Protein AF-A0A073IQJ9-F1 (afdb_monomer_lite)

pLDDT: mean 80.87, std 11.5, range [55.84, 96.44]

Secondary structure (DSSP, 8-state):
-HHHHHHHHHHHHHTTSSS-SSSS-HHHHHHHHTSHHHHHHHHHHHHH-TT---TT--HHHHHHHHHHHHHHHHHHHHHHHHHHHT-

Organism: NCBI:txid1300350

InterPro domains:
  IPR000412 ABC-2 transporter [PR00164] (6-25)
  IPR000412 ABC-2 transporter [PR00164] (26-45)

Sequence (87 aa):
RTLWAVLNRPLFLISGIFFLIEPLPEQYRSLLLYNPLVHLLSIMRSGFYASYDAPYASPVYVFAFASVPTIFGLLLLYRYHKDILEL

Structure (mmCIF, N/CA/C/O backbone):
data_AF-A0A073IQJ9-F1
#
_entry.id   AF-A0A073IQJ9-F1
#
loop_
_atom_site.group_PDB
_atom_site.id
_atom_site.type_symbol
_atom_site.label_atom_id
_atom_site.label_alt_id
_atom_site.label_comp_id
_atom_site.label_asym_id
_atom_site.label_entity_id
_atom_site.label_seq_id
_atom_site.pdbx_PDB_ins_code
_atom_site.Cartn_x
_atom_site.Cartn_y
_atom_site.Cartn_z
_atom_site.occupancy
_atom_site.B_iso_or_equiv
_atom_site.auth_seq_id
_atom_site.auth_comp_id
_atom_site.auth_asym_id
_atom_site.auth_atom_id
_atom_site.pdbx_PDB_model_num
ATOM 1 N N . ARG A 1 1 ? 2.583 -14.656 20.972 1.00 55.84 1 ARG A N 1
ATOM 2 C CA . ARG A 1 1 ? 3.428 -13.548 20.449 1.00 55.84 1 ARG A CA 1
ATOM 3 C C . ARG A 1 1 ? 4.063 -13.850 19.076 1.00 55.84 1 ARG A C 1
ATOM 5 O O . ARG A 1 1 ? 4.376 -12.908 18.369 1.00 55.84 1 ARG A O 1
ATOM 12 N N . THR A 1 2 ? 4.203 -15.113 18.648 1.00 58.28 2 THR A N 1
ATOM 13 C CA . THR A 1 2 ? 4.941 -15.510 17.423 1.00 58.28 2 THR A CA 1
ATOM 14 C C . THR A 1 2 ? 4.120 -15.536 16.123 1.00 58.28 2 THR A C 1
ATOM 16 O O . THR A 1 2 ? 4.689 -15.348 15.055 1.00 58.28 2 THR A O 1
ATOM 19 N N . LEU A 1 3 ? 2.792 -15.696 16.185 1.00 61.06 3 LEU A N 1
ATOM 20 C CA . LEU A 1 3 ? 1.928 -15.765 14.989 1.00 61.06 3 LEU A CA 1
ATOM 21 C C . LEU A 1 3 ? 1.950 -14.476 14.151 1.00 61.06 3 LEU A C 1
ATOM 23 O O . LEU A 1 3 ? 2.002 -14.533 12.928 1.00 61.06 3 LEU A O 1
ATOM 27 N N . TRP A 1 4 ? 1.992 -13.313 14.806 1.00 61.03 4 TRP A N 1
ATOM 28 C CA . TRP A 1 4 ? 2.005 -12.009 14.133 1.00 61.03 4 TRP A CA 1
ATOM 29 C C . TRP A 1 4 ? 3.301 -11.780 13.336 1.00 61.03 4 TRP A C 1
ATOM 31 O O . TRP A 1 4 ? 3.278 -11.289 12.211 1.00 61.03 4 TRP A O 1
ATOM 41 N N . ALA A 1 5 ? 4.441 -12.222 13.878 1.00 61.28 5 ALA A N 1
ATOM 42 C CA . ALA A 1 5 ? 5.730 -12.158 13.189 1.00 61.28 5 ALA A CA 1
ATOM 43 C C . ALA A 1 5 ? 5.826 -13.156 12.019 1.00 61.28 5 ALA A C 1
ATOM 45 O O . ALA A 1 5 ? 6.473 -12.866 11.015 1.00 61.28 5 ALA A O 1
ATOM 46 N N . VAL A 1 6 ? 5.180 -14.321 12.133 1.00 64.00 6 VAL A N 1
ATOM 47 C CA . VAL A 1 6 ? 5.166 -15.350 11.082 1.00 64.00 6 VAL A CA 1
ATOM 48 C C . VAL A 1 6 ? 4.255 -14.957 9.918 1.00 64.00 6 VAL A C 1
ATOM 50 O O . VAL A 1 6 ? 4.614 -15.227 8.778 1.00 64.00 6 VAL A O 1
ATOM 53 N N . LEU A 1 7 ? 3.138 -14.268 10.174 1.00 62.62 7 LEU A N 1
ATOM 54 C CA . LEU A 1 7 ? 2.208 -13.815 9.130 1.00 62.62 7 LEU A CA 1
ATOM 55 C C . LEU A 1 7 ? 2.704 -12.580 8.362 1.00 62.62 7 LEU A C 1
ATOM 57 O O . LEU A 1 7 ? 2.505 -12.495 7.153 1.00 62.62 7 LEU A O 1
ATOM 61 N N . ASN A 1 8 ? 3.405 -11.650 9.017 1.00 64.88 8 ASN A N 1
ATOM 62 C CA . ASN A 1 8 ? 3.903 -10.447 8.337 1.00 64.88 8 ASN A CA 1
ATOM 63 C C . ASN A 1 8 ? 5.093 -10.714 7.401 1.00 64.88 8 ASN A C 1
ATOM 65 O O . ASN A 1 8 ? 5.275 -10.002 6.418 1.00 64.88 8 ASN A O 1
ATOM 69 N N . ARG A 1 9 ? 5.893 -11.755 7.657 1.00 61.16 9 ARG A N 1
ATOM 70 C CA . ARG A 1 9 ? 7.055 -12.118 6.822 1.00 61.16 9 ARG A CA 1
ATOM 71 C C . ARG A 1 9 ? 6.705 -12.486 5.365 1.00 61.16 9 ARG A C 1
ATOM 73 O O . ARG A 1 9 ? 7.324 -11.913 4.471 1.00 61.16 9 ARG A O 1
ATOM 80 N N . PRO A 1 10 ? 5.737 -13.378 5.075 1.00 59.75 10 P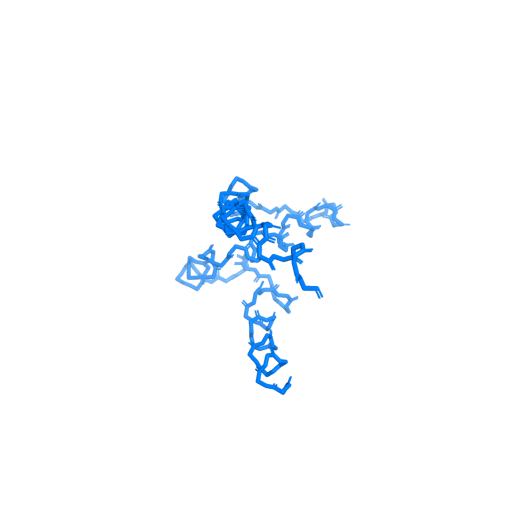RO A N 1
ATOM 81 C CA . PRO A 1 10 ? 5.317 -13.663 3.701 1.00 59.75 10 PRO A CA 1
ATOM 82 C C . PRO A 1 10 ? 4.621 -12.467 3.038 1.00 59.75 10 PRO A C 1
ATOM 84 O O . PRO A 1 10 ? 4.829 -12.232 1.852 1.00 59.75 10 PRO A O 1
ATOM 87 N N . LEU A 1 11 ? 3.885 -11.654 3.802 1.00 60.88 11 LEU A N 1
ATOM 88 C CA . LEU A 1 11 ? 3.312 -10.391 3.318 1.00 60.88 11 LEU A CA 1
ATOM 89 C C . LEU A 1 11 ? 4.400 -9.424 2.824 1.00 60.88 11 LEU A C 1
ATOM 91 O O . LEU A 1 11 ? 4.267 -8.855 1.742 1.00 60.88 11 LEU A O 1
ATOM 95 N N . PHE A 1 12 ? 5.516 -9.304 3.546 1.00 61.81 12 PHE A N 1
ATOM 96 C CA . PHE A 1 12 ? 6.682 -8.529 3.104 1.00 61.81 12 PHE A CA 1
ATOM 97 C C . PHE A 1 12 ? 7.321 -9.099 1.826 1.00 61.81 12 PHE A C 1
ATOM 99 O O . PHE A 1 12 ? 7.670 -8.346 0.919 1.00 61.81 12 PHE A O 1
ATOM 106 N N . LEU A 1 13 ? 7.442 -10.425 1.721 1.00 58.09 13 LEU A N 1
ATOM 107 C CA . LEU A 1 13 ? 8.047 -11.088 0.558 1.00 58.09 13 LEU A CA 1
ATOM 108 C C . LEU A 1 13 ? 7.223 -10.900 -0.729 1.00 58.09 13 LEU A C 1
ATOM 110 O O . LEU A 1 13 ? 7.799 -10.696 -1.796 1.00 58.09 13 LEU A O 1
ATOM 114 N N . ILE A 1 14 ? 5.891 -10.928 -0.628 1.00 61.69 14 ILE A N 1
ATOM 115 C CA . ILE A 1 14 ? 4.967 -10.853 -1.777 1.00 61.69 14 ILE A CA 1
ATOM 116 C C . ILE A 1 14 ? 4.734 -9.406 -2.246 1.00 61.69 14 ILE A C 1
ATOM 118 O O . ILE A 1 14 ? 4.333 -9.178 -3.383 1.00 61.69 14 ILE A O 1
ATOM 122 N N . SER A 1 15 ? 5.038 -8.406 -1.417 1.00 59.28 15 SER A N 1
ATOM 123 C CA . SER A 1 15 ? 4.746 -6.993 -1.708 1.00 59.28 15 SER A CA 1
ATOM 124 C C . SER A 1 15 ? 5.657 -6.343 -2.765 1.00 59.28 15 SER A C 1
ATOM 126 O O . SER A 1 15 ? 5.679 -5.125 -2.876 1.00 59.28 15 SER A O 1
ATOM 128 N N . GLY A 1 16 ? 6.428 -7.105 -3.548 1.00 59.91 16 GLY A N 1
ATOM 129 C CA . GLY A 1 16 ? 7.330 -6.535 -4.562 1.00 59.91 16 GLY A CA 1
ATOM 130 C C . GLY A 1 16 ? 8.579 -5.862 -3.973 1.00 59.91 16 GLY A C 1
ATOM 131 O O . GLY A 1 16 ? 9.235 -5.057 -4.631 1.00 59.91 16 GLY A O 1
ATOM 132 N N . ILE A 1 17 ? 8.950 -6.189 -2.728 1.00 68.88 17 ILE A N 1
ATOM 133 C CA . ILE A 1 17 ? 10.170 -5.664 -2.084 1.00 68.88 17 ILE A CA 1
ATOM 134 C C . ILE A 1 17 ? 11.433 -6.209 -2.762 1.00 68.88 17 ILE A C 1
ATOM 136 O O . ILE A 1 17 ? 12.390 -5.464 -2.952 1.00 68.88 17 ILE A O 1
ATOM 140 N N . PHE A 1 18 ? 11.422 -7.479 -3.172 1.00 68.19 18 PHE A N 1
ATOM 141 C CA . PHE A 1 18 ? 12.584 -8.145 -3.773 1.00 68.19 18 PHE A CA 1
ATOM 142 C C . PHE A 1 18 ? 12.642 -8.047 -5.301 1.00 68.19 18 PHE A C 1
ATOM 144 O O . PHE A 1 18 ? 13.690 -8.309 -5.882 1.00 68.19 18 PHE A O 1
ATOM 151 N N . PHE A 1 19 ? 11.538 -7.687 -5.958 1.00 70.88 19 PHE A N 1
ATOM 152 C CA . PHE A 1 19 ? 11.449 -7.668 -7.415 1.00 70.88 19 PHE A CA 1
ATOM 153 C C . PHE A 1 19 ? 10.571 -6.520 -7.918 1.00 70.88 19 PHE A C 1
ATOM 155 O O . PHE A 1 19 ? 9.686 -6.024 -7.224 1.00 70.88 19 PHE A O 1
ATOM 162 N N . LEU A 1 20 ? 10.854 -6.084 -9.140 1.00 75.38 20 LEU A N 1
ATOM 163 C CA . LEU A 1 20 ? 10.095 -5.064 -9.853 1.00 75.38 20 LEU A CA 1
ATOM 164 C C . LEU A 1 20 ? 8.872 -5.708 -10.515 1.00 75.38 20 LEU A C 1
ATOM 166 O O . LEU A 1 20 ? 8.967 -6.818 -11.042 1.00 75.38 20 LEU A O 1
ATOM 170 N N . ILE A 1 21 ? 7.729 -5.022 -10.490 1.00 78.88 21 ILE A N 1
ATOM 171 C CA . ILE A 1 21 ? 6.477 -5.511 -11.098 1.00 78.88 21 ILE A CA 1
ATOM 172 C C . ILE A 1 21 ? 6.347 -5.133 -12.577 1.00 78.88 21 ILE A C 1
ATOM 174 O O . ILE A 1 21 ? 5.540 -5.702 -13.313 1.00 78.88 21 ILE A O 1
ATOM 178 N N . GLU A 1 22 ? 7.170 -4.197 -13.029 1.00 80.12 22 GLU A N 1
ATOM 179 C CA . GLU A 1 22 ? 7.210 -3.674 -14.389 1.00 80.12 22 GLU A CA 1
ATOM 180 C C . GLU A 1 22 ? 7.646 -4.723 -15.426 1.00 80.12 22 GLU A C 1
ATOM 182 O O . GLU A 1 22 ? 6.977 -4.825 -16.452 1.00 80.12 22 GLU A O 1
ATOM 187 N N . PRO A 1 23 ? 8.688 -5.552 -15.201 1.00 84.12 23 PRO A N 1
ATOM 188 C CA . PRO A 1 23 ? 9.076 -6.584 -16.165 1.00 84.12 23 PRO A CA 1
ATOM 189 C C . PRO A 1 23 ? 8.178 -7.833 -16.131 1.00 84.12 23 PRO A C 1
ATOM 191 O O . PRO A 1 23 ? 8.319 -8.704 -16.986 1.00 84.12 23 PRO A O 1
ATOM 194 N N . LEU A 1 24 ? 7.268 -7.958 -15.156 1.00 83.50 24 LEU A N 1
ATOM 195 C CA . LEU A 1 24 ? 6.402 -9.133 -15.026 1.00 83.50 24 LEU A CA 1
ATOM 196 C C . LEU A 1 24 ? 5.326 -9.174 -16.130 1.00 83.50 24 LEU A C 1
ATOM 198 O O . LEU A 1 24 ? 4.813 -8.116 -16.506 1.00 83.50 24 LEU A O 1
ATOM 202 N N . PRO A 1 25 ? 4.923 -10.370 -16.610 1.00 85.31 25 PRO A N 1
ATOM 203 C CA . PRO A 1 25 ? 3.781 -10.524 -17.512 1.00 85.31 25 PRO A CA 1
ATOM 204 C C . PRO A 1 25 ? 2.490 -9.951 -16.911 1.00 85.31 25 PRO A C 1
ATOM 206 O O . PRO A 1 25 ? 2.290 -9.988 -15.695 1.00 85.31 25 PRO A O 1
ATOM 209 N N . GLU A 1 26 ? 1.584 -9.470 -17.765 1.00 83.38 26 GLU A N 1
ATOM 210 C CA . GLU A 1 26 ? 0.355 -8.759 -17.373 1.00 83.38 26 GLU A CA 1
ATOM 211 C C . GLU A 1 26 ? -0.512 -9.529 -16.359 1.00 83.38 26 GLU A C 1
ATOM 213 O O . GLU A 1 26 ? -1.043 -8.944 -15.414 1.00 83.38 26 GLU A O 1
ATOM 218 N N . GLN A 1 27 ? -0.584 -10.856 -16.494 1.00 84.69 27 GLN A N 1
ATOM 219 C CA . GLN A 1 27 ? -1.333 -11.733 -15.586 1.00 84.69 27 GLN A CA 1
ATOM 220 C C . GLN A 1 27 ? -0.817 -11.666 -14.139 1.00 84.69 27 GLN A C 1
ATOM 222 O O . GLN A 1 27 ? -1.601 -11.589 -13.198 1.00 84.69 27 GLN A O 1
ATOM 227 N N . TYR A 1 28 ? 0.504 -11.654 -13.946 1.00 83.00 28 TYR A N 1
ATOM 228 C CA . TYR A 1 28 ? 1.104 -11.568 -12.611 1.00 83.00 28 TYR A CA 1
ATOM 229 C C . TYR A 1 28 ? 1.108 -10.134 -12.090 1.00 83.00 28 TYR A C 1
ATOM 231 O O . TYR A 1 28 ? 0.897 -9.903 -10.900 1.00 83.00 28 TYR A O 1
ATOM 239 N N . ARG A 1 29 ? 1.312 -9.160 -12.983 1.00 84.25 29 ARG A N 1
ATOM 240 C CA . ARG A 1 29 ? 1.300 -7.738 -12.635 1.00 84.25 29 ARG A CA 1
ATOM 241 C C . ARG A 1 29 ? -0.065 -7.305 -12.104 1.00 84.25 29 ARG A C 1
ATOM 243 O O . ARG A 1 29 ? -0.126 -6.700 -11.042 1.00 84.25 29 ARG A O 1
ATOM 250 N N . SER A 1 30 ? -1.146 -7.653 -12.800 1.00 82.88 30 SER A N 1
ATOM 251 C CA . SER A 1 30 ? -2.517 -7.336 -12.373 1.00 82.88 30 SER A CA 1
ATOM 252 C C . SER A 1 30 ? -2.861 -7.951 -11.014 1.00 82.88 30 SER A C 1
ATOM 254 O O . SER A 1 30 ? -3.430 -7.265 -10.170 1.00 82.88 30 SER A O 1
ATOM 256 N N . LEU A 1 31 ? -2.437 -9.193 -10.755 1.00 83.12 31 LEU A N 1
ATOM 257 C CA . LEU A 1 31 ? -2.628 -9.843 -9.457 1.00 83.12 31 LEU A CA 1
ATOM 258 C C . LEU A 1 31 ? -1.901 -9.100 -8.321 1.00 83.12 31 LEU A C 1
ATOM 260 O O . LEU A 1 31 ? -2.459 -8.902 -7.245 1.00 83.12 31 LEU A O 1
ATOM 264 N N . LEU A 1 32 ? -0.658 -8.675 -8.562 1.00 80.81 32 LEU A N 1
ATOM 265 C CA . LEU A 1 32 ? 0.164 -7.986 -7.564 1.00 80.81 32 LEU A CA 1
ATOM 266 C C . LEU A 1 32 ? -0.283 -6.542 -7.320 1.00 80.81 32 LEU A C 1
ATOM 268 O O . LEU A 1 32 ? -0.170 -6.061 -6.195 1.00 80.81 32 LEU A O 1
ATOM 272 N N . LEU A 1 33 ? -0.832 -5.869 -8.334 1.00 83.62 33 LEU A N 1
ATOM 273 C CA . LEU A 1 33 ? -1.377 -4.515 -8.199 1.00 83.62 33 LEU A CA 1
ATOM 274 C C . LEU A 1 33 ? -2.590 -4.456 -7.254 1.00 83.62 33 LEU A C 1
ATOM 276 O O . LEU A 1 33 ? -2.849 -3.413 -6.676 1.00 83.62 33 LEU A O 1
ATOM 280 N N . TYR A 1 34 ? -3.294 -5.560 -6.982 1.00 84.69 34 TYR A N 1
ATOM 281 C CA . TYR A 1 34 ? -4.320 -5.557 -5.925 1.00 84.69 34 TYR A CA 1
ATOM 282 C C . TYR A 1 34 ? -3.755 -5.317 -4.518 1.00 84.69 34 TYR A C 1
ATOM 284 O O . TYR A 1 34 ? -4.507 -4.992 -3.599 1.00 84.69 34 TYR A O 1
ATOM 292 N N . ASN A 1 35 ? -2.448 -5.487 -4.314 1.00 85.69 35 ASN A N 1
ATOM 293 C CA . ASN A 1 35 ? -1.824 -5.235 -3.027 1.00 85.69 35 ASN A CA 1
ATOM 294 C C . ASN A 1 35 ? -1.423 -3.746 -2.907 1.00 85.69 35 ASN A C 1
ATOM 296 O O . ASN A 1 35 ? -0.510 -3.302 -3.608 1.00 85.69 35 ASN A O 1
ATOM 300 N N . PRO A 1 36 ? -2.011 -2.967 -1.975 1.00 84.56 36 PRO A N 1
ATOM 301 C CA . PRO A 1 36 ? -1.678 -1.549 -1.798 1.00 84.56 36 PRO A CA 1
ATOM 302 C C . PRO A 1 36 ? -0.202 -1.312 -1.440 1.00 84.56 36 PRO A C 1
ATOM 304 O O . PRO A 1 36 ? 0.338 -0.247 -1.743 1.00 84.56 36 PRO A O 1
ATOM 307 N N . LEU A 1 37 ? 0.477 -2.298 -0.843 1.00 82.94 37 LEU A N 1
ATOM 308 C CA . LEU A 1 37 ? 1.904 -2.201 -0.523 1.00 82.94 37 LEU A CA 1
ATOM 309 C C . LEU A 1 37 ? 2.775 -2.135 -1.780 1.00 82.94 37 LEU A C 1
ATOM 311 O O . LEU A 1 37 ? 3.789 -1.441 -1.773 1.00 82.94 37 LEU A O 1
ATOM 315 N N . VAL A 1 38 ? 2.365 -2.797 -2.865 1.00 84.94 38 VAL A N 1
ATOM 316 C CA . VAL A 1 38 ? 3.086 -2.762 -4.144 1.00 84.94 38 VAL A CA 1
ATOM 317 C C . VAL A 1 38 ? 3.069 -1.343 -4.711 1.00 84.94 38 VAL A C 1
ATOM 319 O O . VAL A 1 38 ? 4.118 -0.808 -5.062 1.00 84.94 38 VAL A O 1
ATOM 322 N N . HIS A 1 39 ? 1.905 -0.685 -4.706 1.00 87.06 39 HIS A N 1
ATOM 323 C CA . HIS A 1 39 ? 1.790 0.711 -5.131 1.00 87.06 39 HIS A CA 1
ATOM 324 C C . HIS A 1 39 ? 2.636 1.652 -4.262 1.00 87.06 39 HIS A C 1
ATOM 326 O O . HIS A 1 39 ? 3.328 2.518 -4.796 1.00 87.06 39 HIS A O 1
ATOM 332 N N . LEU A 1 40 ? 2.625 1.466 -2.937 1.00 86.88 40 LEU A N 1
ATOM 333 C CA . LEU A 1 40 ? 3.428 2.271 -2.011 1.00 86.88 40 LEU A CA 1
ATOM 334 C C . LEU A 1 40 ? 4.932 2.138 -2.292 1.00 86.88 40 LEU A C 1
ATOM 336 O O . LEU A 1 40 ? 5.648 3.139 -2.317 1.00 86.88 40 LEU A O 1
ATOM 340 N N . LEU A 1 41 ? 5.411 0.916 -2.526 1.00 86.50 41 LEU A N 1
ATOM 341 C CA . LEU A 1 41 ? 6.823 0.643 -2.787 1.00 86.50 41 LEU A CA 1
ATOM 342 C C . LEU A 1 41 ? 7.276 1.194 -4.137 1.00 86.50 41 LEU A C 1
ATOM 344 O O . LEU A 1 41 ? 8.364 1.762 -4.212 1.00 86.50 41 LEU A O 1
ATOM 348 N N . SER A 1 42 ? 6.448 1.089 -5.177 1.00 86.12 42 SER A N 1
ATOM 349 C CA . SER A 1 42 ? 6.727 1.727 -6.466 1.00 86.12 42 SER A CA 1
ATOM 350 C C . SER A 1 42 ? 6.806 3.256 -6.329 1.00 86.12 42 SER A C 1
ATOM 352 O O . SER A 1 42 ? 7.771 3.848 -6.802 1.00 86.12 42 SER A O 1
ATOM 354 N N . ILE A 1 43 ? 5.888 3.902 -5.598 1.00 87.56 43 ILE A N 1
ATOM 355 C CA . ILE A 1 43 ? 5.949 5.361 -5.349 1.00 87.56 43 ILE A CA 1
ATOM 356 C C . ILE A 1 43 ? 7.207 5.742 -4.558 1.00 87.56 43 ILE A C 1
ATOM 358 O O . ILE A 1 43 ? 7.882 6.722 -4.876 1.00 87.56 43 ILE A O 1
ATOM 362 N N . MET A 1 44 ? 7.553 4.965 -3.527 1.00 87.44 44 MET A N 1
ATOM 363 C CA . MET A 1 44 ? 8.792 5.192 -2.784 1.00 87.44 44 MET A CA 1
ATOM 364 C C . MET A 1 44 ? 10.013 5.076 -3.697 1.00 87.44 44 MET A C 1
ATOM 366 O O . MET A 1 44 ? 10.875 5.952 -3.679 1.00 87.44 44 MET A O 1
ATOM 370 N N . ARG A 1 45 ? 10.083 4.033 -4.528 1.00 85.31 45 ARG A N 1
ATOM 371 C CA . ARG A 1 45 ? 11.193 3.829 -5.465 1.00 85.31 45 ARG A CA 1
ATOM 372 C C . ARG A 1 45 ? 11.311 4.966 -6.472 1.00 85.31 45 ARG A C 1
ATOM 374 O O . ARG A 1 45 ? 12.436 5.381 -6.711 1.00 85.31 45 ARG A O 1
ATOM 381 N N . SER A 1 46 ? 10.209 5.512 -6.992 1.00 86.94 46 SER A N 1
ATOM 382 C CA . SER A 1 46 ? 10.282 6.658 -7.915 1.00 86.94 46 SER A CA 1
ATOM 383 C C . SER A 1 46 ? 10.771 7.935 -7.235 1.00 86.94 46 SER A C 1
ATOM 385 O O . SER A 1 46 ? 11.386 8.779 -7.873 1.00 86.94 46 SER A O 1
ATOM 387 N N . GLY A 1 47 ? 10.545 8.076 -5.924 1.00 86.12 47 GLY A N 1
ATOM 388 C CA . GLY A 1 47 ? 11.118 9.175 -5.143 1.00 86.12 47 GLY A CA 1
ATOM 389 C C . GLY A 1 47 ? 12.617 9.016 -4.857 1.00 86.12 47 GLY A C 1
ATOM 390 O O . GLY A 1 47 ? 13.331 10.011 -4.775 1.00 86.12 47 GLY A O 1
ATOM 391 N N . PHE A 1 48 ? 13.104 7.779 -4.701 1.00 85.69 48 PHE A N 1
ATOM 392 C CA . PHE A 1 48 ? 14.513 7.487 -4.398 1.00 85.69 48 PHE A CA 1
ATOM 393 C C . PHE A 1 48 ? 15.396 7.347 -5.647 1.00 85.69 48 PHE A C 1
ATOM 395 O O . PHE A 1 48 ? 16.555 7.761 -5.630 1.00 85.69 48 PHE A O 1
ATOM 402 N N . TYR A 1 49 ? 14.873 6.751 -6.717 1.00 83.38 49 TYR A N 1
ATOM 403 C CA . TYR A 1 49 ? 15.593 6.488 -7.958 1.00 83.38 49 TYR A CA 1
ATOM 404 C C . TYR A 1 49 ? 15.028 7.360 -9.079 1.00 83.38 49 TYR A C 1
ATOM 406 O O . TYR A 1 49 ? 13.959 7.082 -9.608 1.00 83.38 49 TYR A O 1
ATOM 414 N N . ALA A 1 50 ? 15.785 8.376 -9.497 1.00 79.12 50 ALA A N 1
ATOM 415 C CA . ALA A 1 50 ? 15.365 9.303 -10.553 1.00 79.12 50 ALA A CA 1
ATOM 416 C C . ALA A 1 50 ? 15.157 8.642 -11.932 1.00 79.12 50 ALA A C 1
ATOM 418 O O . ALA A 1 50 ? 14.508 9.218 -12.796 1.00 79.12 50 ALA A O 1
ATOM 419 N N . SER A 1 51 ? 15.724 7.453 -12.157 1.00 83.94 51 SER A N 1
ATOM 420 C CA . SER A 1 51 ? 15.569 6.675 -13.392 1.00 83.94 51 SER A CA 1
ATOM 421 C C . SER A 1 51 ? 14.392 5.695 -13.366 1.00 83.94 51 SER A C 1
ATOM 423 O O . SER A 1 51 ? 14.164 5.001 -1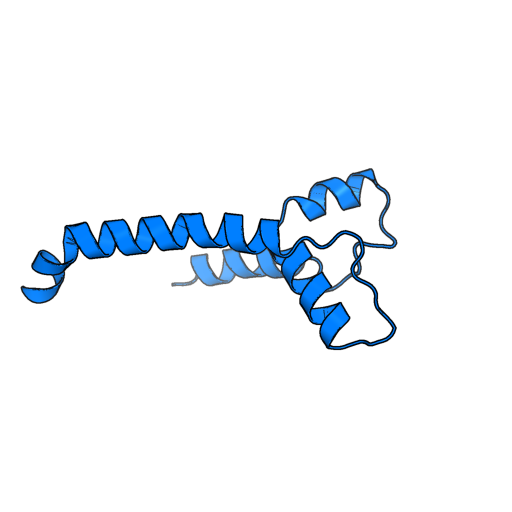4.357 1.00 83.94 51 SER A O 1
ATOM 425 N N . TYR A 1 52 ? 13.677 5.588 -12.243 1.00 80.94 52 TYR A N 1
ATOM 426 C CA . TYR A 1 52 ? 12.549 4.680 -12.092 1.00 80.94 52 TYR A CA 1
ATOM 427 C C . TYR A 1 52 ? 11.242 5.467 -12.096 1.00 80.94 52 TYR A C 1
ATOM 429 O O . TYR A 1 52 ? 10.888 6.121 -11.117 1.00 80.94 52 TYR A O 1
ATOM 437 N N . ASP A 1 53 ? 10.498 5.344 -13.188 1.00 76.12 53 ASP A N 1
ATOM 438 C CA . ASP A 1 53 ? 9.109 5.773 -13.227 1.00 76.12 53 ASP A CA 1
ATOM 439 C C . ASP A 1 53 ? 8.210 4.653 -12.696 1.00 76.12 53 ASP A C 1
ATOM 441 O O . ASP A 1 53 ? 8.410 3.474 -12.994 1.00 76.12 53 ASP A O 1
ATOM 445 N N . ALA A 1 54 ? 7.198 5.029 -11.912 1.00 84.06 54 ALA A N 1
ATOM 446 C CA . 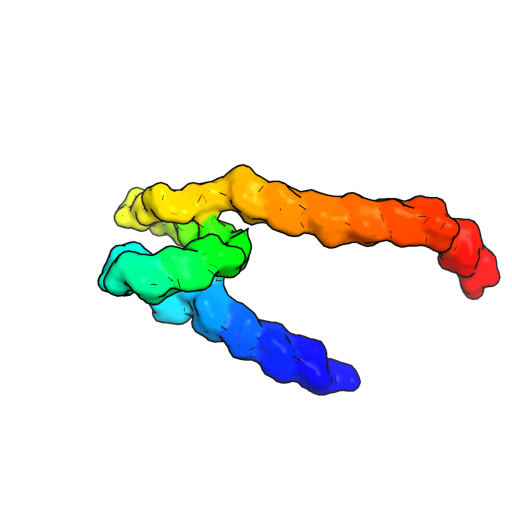ALA A 1 54 ? 6.217 4.125 -11.313 1.00 84.06 54 ALA A CA 1
ATOM 447 C C . ALA A 1 54 ? 4.857 4.212 -12.045 1.00 84.06 54 ALA A C 1
ATOM 449 O O . ALA A 1 54 ? 3.869 4.654 -11.454 1.00 84.06 54 ALA A O 1
ATOM 450 N N . PRO A 1 55 ? 4.754 3.802 -13.327 1.00 82.50 55 PRO A N 1
ATOM 451 C CA . PRO A 1 55 ? 3.604 4.108 -14.186 1.00 82.50 55 PRO A CA 1
ATOM 452 C C . PRO A 1 55 ? 2.296 3.446 -13.738 1.00 82.50 55 PRO A C 1
ATOM 454 O O . PRO A 1 55 ? 1.213 3.929 -14.053 1.00 82.50 55 PRO A O 1
ATOM 457 N N . TYR A 1 56 ? 2.385 2.336 -13.005 1.00 82.06 56 TYR A N 1
ATOM 458 C CA . TYR A 1 56 ? 1.227 1.575 -12.530 1.00 82.06 56 TYR A CA 1
ATOM 459 C C . TYR A 1 56 ? 0.870 1.886 -11.071 1.00 82.06 56 TYR A C 1
ATOM 461 O O . TYR A 1 56 ? -0.057 1.294 -10.512 1.00 82.06 56 TYR A O 1
ATOM 469 N N . ALA A 1 57 ? 1.607 2.789 -10.420 1.00 85.69 57 ALA A N 1
ATOM 470 C CA . ALA A 1 57 ? 1.391 3.110 -9.023 1.00 85.69 57 ALA A CA 1
ATOM 471 C C . ALA A 1 57 ? 0.341 4.217 -8.854 1.00 85.69 57 ALA A C 1
ATOM 473 O O . ALA A 1 57 ? 0.456 5.285 -9.445 1.00 85.69 57 ALA A O 1
ATOM 474 N N . SER A 1 58 ? -0.678 3.974 -8.023 1.00 88.44 58 SER A N 1
ATOM 475 C CA . SER A 1 58 ? -1.724 4.958 -7.730 1.00 88.44 58 SER A CA 1
ATOM 476 C C . SER A 1 58 ? -1.669 5.371 -6.257 1.00 88.44 58 SER A C 1
ATOM 478 O O . SER A 1 58 ? -2.069 4.585 -5.394 1.00 88.44 58 SER A O 1
ATOM 480 N N . PRO A 1 59 ? -1.225 6.603 -5.938 1.00 87.38 59 PRO A N 1
ATOM 481 C CA . PRO A 1 59 ? -1.254 7.114 -4.568 1.00 87.38 59 PRO A CA 1
ATOM 482 C C . PRO A 1 59 ? -2.676 7.135 -3.995 1.00 87.38 59 PRO A C 1
ATOM 484 O O . PRO A 1 59 ? -2.889 6.819 -2.827 1.00 87.38 59 PRO A O 1
ATOM 487 N N . VAL A 1 60 ? -3.665 7.450 -4.838 1.00 91.50 60 VAL A N 1
ATOM 488 C CA . VAL A 1 60 ? -5.082 7.522 -4.454 1.00 91.50 60 VAL A CA 1
ATOM 489 C C . VAL A 1 60 ? -5.584 6.175 -3.942 1.00 91.50 60 VAL A C 1
ATOM 491 O O . VAL A 1 60 ? -6.274 6.131 -2.927 1.00 91.50 60 VAL A O 1
ATOM 494 N N . TYR A 1 61 ? -5.200 5.074 -4.595 1.00 88.31 61 TYR A N 1
ATOM 495 C CA . TYR A 1 61 ? -5.573 3.728 -4.156 1.00 88.31 61 TYR A CA 1
ATOM 496 C C . TYR A 1 61 ? -5.033 3.415 -2.754 1.00 88.31 61 TYR A C 1
ATOM 498 O O . TYR A 1 61 ? -5.762 2.905 -1.903 1.00 88.31 61 TYR A O 1
ATOM 506 N N . VAL A 1 62 ? -3.778 3.789 -2.484 1.00 89.81 62 VAL A N 1
ATOM 507 C CA . VAL A 1 62 ? -3.138 3.580 -1.177 1.00 89.81 62 VAL A CA 1
ATOM 508 C C . VAL A 1 62 ? -3.855 4.372 -0.082 1.00 89.81 62 VAL A C 1
ATOM 510 O O . VAL A 1 62 ? -4.181 3.810 0.965 1.00 89.81 62 VAL A O 1
ATOM 5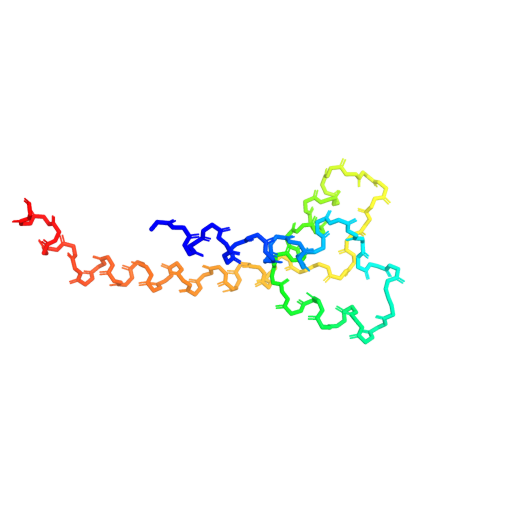13 N N . PHE A 1 63 ? -4.155 5.651 -0.322 1.00 91.69 63 PHE A N 1
ATOM 514 C CA . PHE A 1 63 ? -4.882 6.477 0.647 1.00 91.69 63 PHE A CA 1
ATOM 515 C C . PHE A 1 63 ? -6.314 5.990 0.878 1.00 91.69 63 PHE A C 1
ATOM 517 O O . PHE A 1 63 ? -6.756 5.933 2.026 1.00 91.69 63 PHE A O 1
ATOM 524 N N . ALA A 1 64 ? -7.022 5.591 -0.182 1.00 92.69 64 ALA A N 1
ATOM 525 C CA . ALA A 1 64 ? -8.359 5.020 -0.066 1.00 92.69 64 ALA A CA 1
ATOM 526 C C . ALA A 1 64 ? -8.333 3.765 0.817 1.00 92.69 64 ALA A C 1
ATOM 528 O O . ALA A 1 64 ? -9.093 3.676 1.783 1.00 92.69 64 ALA A O 1
ATOM 529 N N . PHE A 1 65 ? -7.394 2.848 0.570 1.00 92.06 65 PHE A N 1
ATOM 530 C CA . PHE A 1 65 ? -7.245 1.643 1.380 1.00 92.06 65 PHE A CA 1
ATOM 531 C C . PHE A 1 65 ? -6.885 1.954 2.841 1.00 92.06 65 PHE A C 1
ATOM 533 O O . PHE A 1 65 ? -7.481 1.378 3.745 1.00 92.06 65 PHE A O 1
ATOM 540 N N . ALA A 1 66 ? -5.956 2.885 3.093 1.00 91.25 66 ALA A N 1
ATOM 541 C CA . ALA A 1 66 ? -5.531 3.263 4.445 1.00 91.25 66 ALA A CA 1
ATOM 542 C C . ALA A 1 66 ? -6.613 4.016 5.240 1.00 91.25 66 ALA A C 1
ATOM 544 O O . ALA A 1 66 ? -6.659 3.930 6.472 1.00 91.25 66 ALA A O 1
ATOM 545 N N . SER A 1 67 ? -7.506 4.734 4.555 1.00 93.69 67 SER A N 1
ATOM 546 C CA . SER A 1 67 ? -8.596 5.463 5.205 1.00 93.69 67 SER A CA 1
ATOM 547 C C . SER A 1 67 ? -9.596 4.532 5.890 1.00 93.69 67 SER A C 1
ATOM 549 O O . SER A 1 67 ? -10.061 4.849 6.979 1.00 93.69 67 SER A O 1
ATOM 551 N N . VAL A 1 68 ? -9.857 3.348 5.326 1.00 94.81 68 VAL A N 1
ATOM 552 C CA . VAL A 1 68 ? -10.798 2.363 5.880 1.00 94.81 68 VAL A CA 1
ATOM 553 C C . VAL A 1 68 ? -10.433 1.956 7.318 1.00 94.81 68 VAL A C 1
ATOM 555 O O . VAL A 1 68 ? -11.212 2.256 8.226 1.00 94.81 68 VAL A O 1
ATOM 558 N N . PRO A 1 69 ? -9.269 1.332 7.596 1.00 94.31 69 PRO A N 1
ATOM 559 C CA . PRO A 1 69 ? -8.898 0.951 8.956 1.00 94.31 69 PRO A CA 1
ATOM 560 C C . PRO A 1 69 ? -8.707 2.167 9.866 1.00 94.31 69 PRO A C 1
ATOM 562 O O . PRO A 1 69 ? -8.970 2.064 11.059 1.00 94.31 69 PRO A O 1
ATOM 565 N N . THR A 1 70 ? -8.303 3.320 9.322 1.00 94.38 70 THR A N 1
ATOM 566 C CA . THR A 1 70 ? -8.183 4.565 10.096 1.00 94.38 70 THR A CA 1
ATOM 567 C C . THR A 1 70 ? -9.545 5.024 10.609 1.00 94.38 70 THR A C 1
ATOM 569 O O . THR A 1 70 ? -9.691 5.304 11.795 1.00 94.38 70 THR A O 1
ATOM 572 N N . ILE A 1 71 ? -10.565 5.039 9.748 1.00 96.44 71 ILE A N 1
ATOM 573 C CA . ILE A 1 71 ? -11.939 5.388 10.120 1.00 96.44 71 ILE A CA 1
ATOM 574 C C . ILE A 1 71 ? -12.476 4.380 11.136 1.00 96.44 71 ILE A C 1
ATOM 576 O O . ILE A 1 71 ? -13.002 4.792 12.164 1.00 96.44 71 ILE A O 1
ATOM 580 N N . PHE A 1 72 ? -12.297 3.075 10.910 1.00 95.62 72 PHE A N 1
ATOM 581 C CA . PHE A 1 72 ? -12.716 2.058 11.880 1.00 95.62 72 PHE A CA 1
ATOM 582 C C . PHE A 1 72 ? -12.00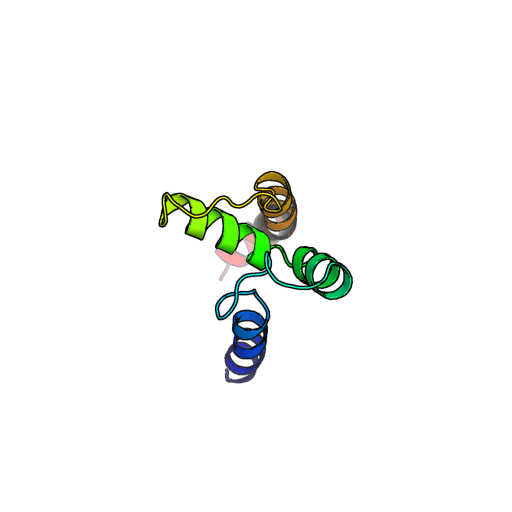3 2.206 13.229 1.00 95.62 72 PHE A C 1
ATOM 584 O O . PHE A 1 72 ? -12.651 2.129 14.271 1.00 95.62 72 PHE A O 1
ATOM 591 N N . GLY A 1 73 ? -10.695 2.469 13.225 1.00 93.88 73 GLY A N 1
ATOM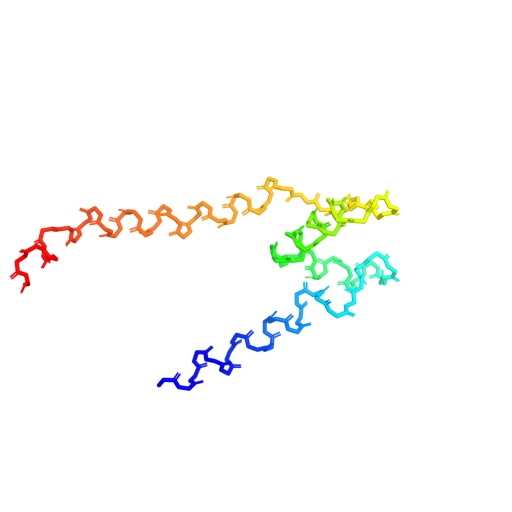 592 C CA . GLY A 1 73 ? -9.915 2.717 14.436 1.00 93.88 73 GLY A CA 1
ATOM 593 C C . GLY A 1 73 ? -10.404 3.948 15.197 1.00 93.88 73 GLY A C 1
ATOM 594 O O . GLY A 1 73 ? -10.603 3.877 16.408 1.00 93.88 73 GLY A O 1
ATOM 595 N N . LEU A 1 74 ? -10.676 5.049 14.490 1.00 95.25 74 LEU A N 1
ATOM 596 C CA . LEU A 1 74 ? -11.234 6.269 15.076 1.00 95.25 74 LEU A CA 1
ATOM 597 C C . LEU A 1 74 ? -12.659 6.062 15.601 1.00 95.25 74 LEU A C 1
ATOM 599 O O . LEU A 1 74 ? -12.974 6.543 16.685 1.00 95.25 74 LEU A O 1
ATOM 603 N N . LEU A 1 75 ? -13.508 5.325 14.882 1.00 95.25 75 LEU A N 1
ATOM 604 C CA . LEU A 1 75 ? -14.870 5.001 15.318 1.00 95.25 75 LEU A CA 1
ATOM 605 C C . LEU A 1 75 ? -14.871 4.139 16.582 1.00 95.25 75 LEU A C 1
ATOM 607 O O . LEU A 1 75 ? -15.634 4.409 17.508 1.00 95.25 75 LEU A O 1
ATOM 611 N N . LEU A 1 76 ? -14.008 3.123 16.643 1.00 93.00 76 LEU A N 1
ATOM 612 C CA . LEU A 1 76 ? -13.851 2.280 17.828 1.00 93.00 76 LEU A CA 1
ATOM 613 C C . LEU A 1 76 ? -13.307 3.092 19.004 1.00 93.00 76 LEU A C 1
ATOM 615 O O . LEU A 1 76 ? -13.866 3.024 20.096 1.00 93.00 76 LEU A O 1
ATOM 619 N N . LEU A 1 77 ? -12.282 3.918 18.781 1.00 93.25 77 LEU A N 1
ATOM 620 C CA . LEU A 1 77 ? -11.760 4.807 19.815 1.00 93.25 77 LEU A CA 1
ATOM 621 C C . LEU A 1 77 ? -12.852 5.756 20.319 1.00 93.25 77 LEU A C 1
ATOM 623 O O . LEU A 1 77 ? -13.053 5.877 21.521 1.00 93.25 77 LEU A O 1
ATOM 627 N N . TYR A 1 78 ? -13.627 6.357 19.417 1.00 92.25 78 TYR A N 1
ATOM 628 C CA . TYR A 1 78 ? -14.755 7.206 19.782 1.00 92.25 78 TYR A CA 1
ATOM 629 C C . TYR A 1 78 ? -15.845 6.440 20.546 1.00 92.25 78 TYR A C 1
ATOM 631 O O . TYR A 1 78 ? -16.455 6.993 21.457 1.00 92.25 78 TYR A O 1
ATOM 639 N N . ARG A 1 79 ? -16.085 5.161 20.249 1.00 91.81 79 ARG A N 1
ATOM 640 C CA . ARG A 1 79 ? -17.089 4.358 20.963 1.00 91.81 79 ARG A CA 1
ATOM 641 C C . ARG A 1 79 ? -16.647 3.942 22.370 1.00 91.81 79 ARG A C 1
ATOM 643 O O . ARG A 1 79 ? -17.508 3.878 23.249 1.00 91.81 79 ARG A O 1
ATOM 650 N N . TYR A 1 80 ? -15.356 3.668 22.556 1.00 89.75 80 TYR A N 1
ATOM 651 C CA . TYR A 1 80 ? -14.782 3.080 23.775 1.00 89.75 80 TYR A CA 1
ATOM 652 C C . TYR A 1 80 ? -13.889 4.040 24.577 1.00 89.75 80 TYR A C 1
ATOM 654 O O . TYR A 1 80 ? -13.315 3.638 25.582 1.00 89.75 80 TYR A O 1
ATOM 662 N N . HIS A 1 81 ? -13.777 5.315 24.185 1.00 85.94 81 HIS A N 1
ATOM 663 C CA . HIS A 1 81 ? -12.922 6.288 24.880 1.00 85.94 81 HIS A CA 1
ATOM 664 C C . HIS A 1 81 ? -13.230 6.423 26.379 1.00 85.94 81 HIS A C 1
ATOM 666 O O . HIS A 1 81 ? -12.318 6.706 27.144 1.00 85.94 81 HIS A O 1
ATOM 672 N N . LYS A 1 82 ? -14.488 6.228 26.804 1.00 81.00 82 LYS A N 1
ATOM 673 C CA . LYS A 1 82 ? -14.881 6.291 28.222 1.00 81.00 82 LYS A CA 1
ATOM 674 C C . LYS A 1 82 ? -14.415 5.066 29.001 1.00 81.00 82 LYS A C 1
ATOM 676 O O . LYS A 1 82 ? -13.776 5.224 30.029 1.00 81.00 82 LYS A O 1
ATOM 681 N N . ASP A 1 83 ? -14.638 3.876 28.450 1.00 85.19 83 ASP A N 1
ATOM 682 C CA . ASP A 1 83 ? -14.217 2.609 29.059 1.00 85.19 83 ASP A CA 1
ATOM 683 C C . ASP A 1 83 ? -12.683 2.526 29.193 1.00 85.19 83 ASP A C 1
ATOM 685 O O . ASP A 1 83 ? -12.168 1.901 30.112 1.00 85.19 83 ASP A O 1
ATOM 689 N N . ILE A 1 84 ? -11.939 3.188 28.295 1.00 83.81 84 ILE A N 1
ATOM 690 C CA . ILE A 1 84 ? -10.470 3.289 28.356 1.00 83.81 84 ILE A CA 1
ATOM 691 C C . ILE A 1 84 ? -9.997 4.225 29.483 1.00 83.81 84 ILE A C 1
ATOM 693 O O . ILE A 1 84 ? -8.909 4.023 30.010 1.00 83.81 84 ILE A O 1
ATOM 697 N N . LEU A 1 85 ? -10.777 5.253 29.836 1.00 81.12 85 LEU A N 1
ATOM 698 C CA . LEU A 1 85 ? -10.424 6.230 30.877 1.00 81.12 85 LEU A CA 1
ATOM 699 C C . LEU A 1 85 ? -10.769 5.755 32.297 1.00 81.12 85 LEU A C 1
ATOM 701 O O . LEU A 1 85 ? -10.272 6.333 33.258 1.00 81.12 85 LEU A O 1
ATOM 705 N N . GLU A 1 86 ? -11.624 4.740 32.427 1.00 76.75 86 GLU A N 1
ATOM 706 C CA . GLU A 1 86 ? -12.005 4.126 33.708 1.00 76.75 86 GLU A CA 1
ATOM 707 C C . GLU A 1 86 ? -11.107 2.928 34.104 1.00 76.75 86 GLU A C 1
ATOM 709 O O . GLU A 1 86 ? -11.332 2.320 35.152 1.00 76.75 86 GLU A O 1
ATOM 714 N N . LEU A 1 87 ? -10.090 2.605 33.289 1.00 56.03 87 LEU A N 1
ATOM 715 C CA . LEU A 1 87 ? -9.007 1.643 33.570 1.00 56.03 87 LEU A CA 1
ATOM 716 C C . LEU A 1 87 ? -7.841 2.296 34.324 1.00 56.03 87 LEU A C 1
ATOM 718 O O . LEU A 1 87 ? -7.289 1.615 35.219 1.00 56.03 87 LEU A O 1
#

Foldseek 3Di:
DCPVVVVVVVVCVLQQPPHDLVPDPPVSSVVNLVDLSVLVVLVVCVVVDVPRDSVSRDPVVNVVVVVVVVVVVVVVCVVCVVVVVVD

Radius of gyration: 17.36 Å; chains: 1; bounding box: 33×25×51 Å